Protein AF-A0A822I0Q0-F1 (afdb_monomer_lite)

pLDDT: mean 87.38, std 9.76, range [56.53, 96.25]

Structure (mmCIF, N/CA/C/O backbone):
data_AF-A0A822I0Q0-F1
#
_entry.id   AF-A0A822I0Q0-F1
#
loop_
_atom_site.group_PDB
_atom_site.id
_atom_site.type_symbol
_atom_site.label_atom_id
_atom_site.label_alt_id
_atom_site.label_comp_id
_atom_site.label_asym_id
_atom_site.label_entity_id
_atom_site.label_seq_id
_atom_site.pdbx_PDB_ins_code
_atom_site.Cartn_x
_atom_site.Cartn_y
_atom_site.Cartn_z
_atom_site.occupancy
_atom_site.B_iso_or_equiv
_atom_site.auth_seq_id
_atom_site.auth_comp_id
_atom_site.auth_asym_id
_atom_site.auth_atom_id
_atom_site.pdbx_PDB_model_num
ATOM 1 N N . THR A 1 1 ? -19.701 14.821 -1.521 1.00 79.62 1 THR A N 1
ATOM 2 C CA . THR A 1 1 ? -19.542 13.528 -0.819 1.00 79.62 1 THR A CA 1
ATOM 3 C C . THR A 1 1 ? -18.794 13.782 0.475 1.00 79.62 1 THR A C 1
ATOM 5 O O . THR A 1 1 ? -17.983 14.693 0.509 1.00 79.62 1 THR A O 1
ATOM 8 N N . THR A 1 2 ? -19.087 13.054 1.552 1.00 92.50 2 THR A N 1
ATOM 9 C CA . THR A 1 2 ? -18.433 13.248 2.867 1.00 92.50 2 THR A CA 1
ATOM 10 C C . THR A 1 2 ? -17.151 12.431 3.033 1.00 92.50 2 THR A C 1
ATOM 12 O O . THR A 1 2 ? -16.417 12.622 3.994 1.00 92.50 2 THR A O 1
ATOM 15 N N . LYS A 1 3 ? -16.890 11.512 2.099 1.00 94.44 3 LYS A N 1
ATOM 16 C CA . LYS A 1 3 ? -15.702 10.660 2.042 1.00 94.44 3 LYS A CA 1
ATOM 17 C C . LYS A 1 3 ? -15.116 10.690 0.635 1.00 94.44 3 LYS A C 1
ATOM 19 O O . LYS A 1 3 ? -15.823 11.000 -0.331 1.00 94.44 3 LYS A O 1
ATOM 24 N N . GLU A 1 4 ? -13.839 10.354 0.539 1.00 95.38 4 GLU A N 1
ATOM 25 C CA . GLU A 1 4 ? -13.151 10.134 -0.728 1.00 95.38 4 GLU A CA 1
ATOM 26 C C . GLU A 1 4 ? -13.545 8.766 -1.296 1.00 95.38 4 GLU A C 1
ATOM 28 O O . GLU A 1 4 ? -13.595 7.769 -0.574 1.00 95.38 4 GLU A O 1
ATOM 33 N N . TYR A 1 5 ? -13.848 8.724 -2.593 1.00 95.56 5 TYR A N 1
ATOM 34 C CA . TYR A 1 5 ? -14.221 7.504 -3.304 1.00 95.56 5 TY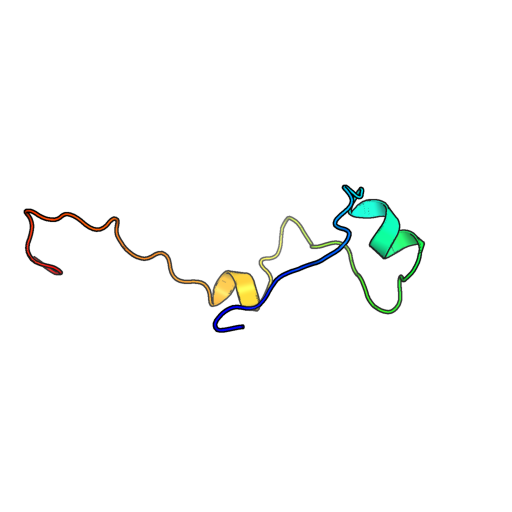R A CA 1
ATOM 35 C C . TYR A 1 5 ? -13.353 7.361 -4.547 1.00 95.56 5 TYR A C 1
ATOM 37 O O . TYR A 1 5 ? -13.213 8.303 -5.325 1.00 95.56 5 TYR A O 1
ATOM 45 N N . MET A 1 6 ? -12.809 6.165 -4.758 1.00 96.12 6 MET A N 1
ATOM 46 C CA . MET A 1 6 ? -12.146 5.810 -6.010 1.00 96.12 6 MET A CA 1
ATOM 47 C C . MET A 1 6 ? -13.183 5.278 -7.007 1.00 96.12 6 MET A C 1
ATOM 49 O O . M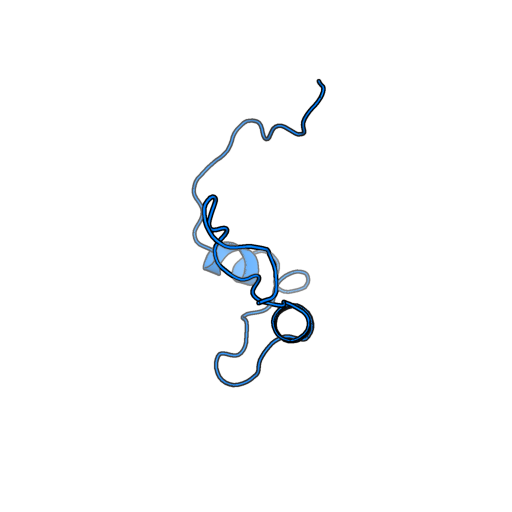ET A 1 6 ? -14.035 4.462 -6.648 1.00 96.12 6 MET A O 1
ATOM 53 N N . ARG A 1 7 ? -13.109 5.729 -8.263 1.00 96.06 7 ARG A N 1
ATOM 54 C CA . ARG A 1 7 ? -13.935 5.244 -9.380 1.00 96.06 7 ARG A CA 1
ATOM 55 C C . ARG A 1 7 ? -13.059 4.431 -10.335 1.00 96.06 7 ARG A C 1
ATOM 57 O O . ARG A 1 7 ? -11.877 4.722 -10.454 1.00 96.06 7 ARG A O 1
ATOM 64 N N . GLU A 1 8 ? -13.640 3.434 -11.005 1.00 96.25 8 GLU A N 1
ATOM 65 C CA . GLU A 1 8 ? -12.966 2.646 -12.060 1.00 96.25 8 GLU A CA 1
ATOM 66 C C . GLU A 1 8 ? -11.703 1.900 -11.588 1.00 96.25 8 GLU A C 1
ATOM 68 O O . GLU A 1 8 ? -10.672 1.860 -12.255 1.00 96.25 8 GLU A O 1
ATOM 73 N N . ILE A 1 9 ? -11.793 1.270 -10.417 1.00 95.69 9 ILE A N 1
ATOM 74 C CA . ILE A 1 9 ? -10.682 0.534 -9.810 1.00 95.69 9 ILE A CA 1
ATOM 75 C C . ILE A 1 9 ? -10.390 -0.743 -10.612 1.00 95.69 9 ILE A C 1
ATOM 77 O O . ILE A 1 9 ? -11.300 -1.508 -10.939 1.00 95.69 9 ILE A O 1
ATOM 81 N N . ARG A 1 10 ? -9.106 -1.005 -10.883 1.00 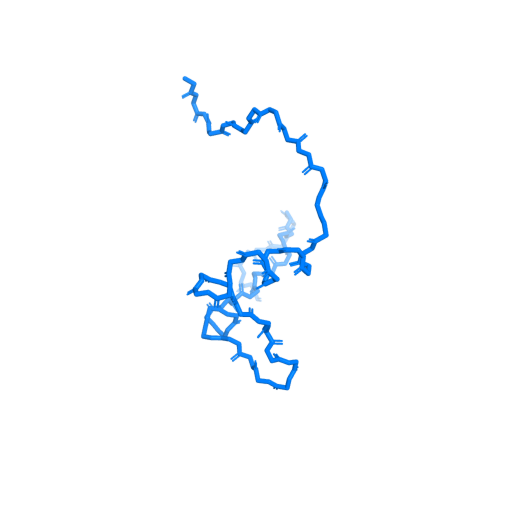95.62 10 ARG A N 1
ATOM 82 C CA . ARG A 1 10 ? -8.618 -2.256 -11.482 1.00 95.62 10 ARG A CA 1
ATOM 83 C C . ARG A 1 10 ? -7.498 -2.864 -10.647 1.00 95.62 10 ARG A C 1
ATOM 85 O O . ARG A 1 10 ? -6.725 -2.150 -10.014 1.00 95.62 10 ARG A O 1
ATOM 92 N N . VAL A 1 11 ? -7.396 -4.191 -10.686 1.00 96.25 11 VAL A N 1
ATOM 93 C CA . VAL A 1 11 ? -6.287 -4.931 -10.072 1.00 96.25 11 VAL A CA 1
ATOM 94 C C . VAL A 1 11 ? -5.045 -4.793 -10.952 1.00 96.25 11 VAL A C 1
ATOM 96 O O . VAL A 1 11 ? -5.124 -4.982 -12.165 1.00 96.25 11 VAL A O 1
ATOM 99 N N . ILE A 1 12 ? -3.900 -4.484 -10.344 1.00 94.62 12 ILE A N 1
ATOM 100 C CA . ILE A 1 12 ? -2.610 -4.357 -11.033 1.00 94.62 12 ILE A CA 1
ATOM 101 C C . ILE A 1 12 ? -1.518 -5.127 -10.293 1.00 94.62 12 ILE A C 1
ATOM 103 O O . ILE A 1 12 ? -1.567 -5.275 -9.071 1.00 94.62 12 ILE A O 1
ATOM 107 N N . ASN A 1 13 ? -0.503 -5.584 -11.030 1.00 94.00 13 ASN A N 1
ATOM 108 C CA . ASN A 1 13 ? 0.715 -6.105 -10.421 1.00 94.00 13 ASN A CA 1
ATOM 109 C C . ASN A 1 13 ? 1.647 -4.933 -10.058 1.00 94.00 13 ASN A C 1
ATOM 111 O O . ASN A 1 13 ? 1.956 -4.124 -10.937 1.00 94.00 13 ASN A O 1
ATOM 115 N N . PRO A 1 14 ? 2.152 -4.836 -8.814 1.00 91.75 14 PRO A N 1
ATOM 116 C CA . PRO A 1 14 ? 3.043 -3.746 -8.411 1.00 91.75 14 PRO A CA 1
ATOM 117 C C . PRO A 1 14 ? 4.338 -3.663 -9.232 1.00 91.75 14 PRO A C 1
ATOM 119 O O . PRO A 1 14 ? 4.909 -2.578 -9.345 1.00 91.75 14 PRO A O 1
ATOM 122 N N . LYS A 1 15 ? 4.796 -4.767 -9.842 1.00 91.62 15 LYS A N 1
ATOM 123 C CA . LYS A 1 15 ? 5.988 -4.765 -10.710 1.00 91.62 15 LYS A CA 1
ATOM 124 C C . LYS A 1 15 ? 5.832 -3.826 -11.912 1.00 91.62 15 LYS A C 1
ATOM 126 O O . LYS A 1 15 ? 6.773 -3.110 -12.247 1.00 91.62 15 LYS A O 1
ATOM 131 N N . TRP A 1 16 ? 4.623 -3.733 -12.471 1.00 94.31 16 TRP A N 1
ATOM 132 C CA . TRP A 1 16 ? 4.338 -2.906 -13.648 1.00 94.31 16 TRP A CA 1
ATOM 133 C C . TRP A 1 16 ? 4.556 -1.412 -13.398 1.00 94.31 16 TRP A C 1
ATOM 135 O O . TRP A 1 16 ? 4.895 -0.682 -14.325 1.00 94.31 16 TRP A O 1
ATOM 145 N N . LEU A 1 17 ? 4.395 -0.947 -12.154 1.00 94.25 17 LEU A N 1
ATOM 146 C CA . LEU A 1 17 ? 4.610 0.458 -11.799 1.00 94.25 17 LEU A CA 1
ATOM 147 C C . LEU A 1 17 ? 6.092 0.841 -11.865 1.00 94.25 17 LEU A C 1
ATOM 149 O O . LEU A 1 17 ? 6.426 1.909 -12.373 1.00 94.25 17 LEU A O 1
ATOM 153 N N . VAL A 1 18 ? 6.979 -0.037 -11.389 1.00 93.62 18 VAL A N 1
ATOM 154 C CA . VAL A 1 18 ? 8.433 0.193 -11.430 1.00 93.62 18 VAL A CA 1
ATOM 155 C C . VAL A 1 18 ? 8.949 0.105 -12.866 1.00 93.62 18 VAL A C 1
ATOM 157 O O . VAL A 1 18 ? 9.771 0.925 -13.265 1.00 93.62 18 VAL A O 1
ATOM 160 N N . GLU A 1 19 ? 8.432 -0.845 -13.649 1.00 94.00 19 GLU A N 1
ATOM 161 C CA . GLU A 1 19 ? 8.787 -1.026 -15.064 1.00 94.00 19 GLU A CA 1
ATOM 162 C C . GLU A 1 19 ? 8.322 0.152 -15.932 1.00 94.00 19 GLU A C 1
ATOM 164 O O . GLU A 1 19 ? 9.093 0.667 -16.740 1.00 94.00 19 GLU A O 1
ATOM 169 N N . SER A 1 20 ? 7.082 0.617 -15.742 1.00 94.81 20 SER A N 1
ATOM 170 C CA . SER A 1 20 ? 6.502 1.695 -16.558 1.00 94.81 20 SER A CA 1
ATOM 171 C C . SER A 1 20 ? 6.984 3.086 -16.141 1.00 94.81 20 SER A C 1
ATOM 173 O O . SER A 1 20 ? 7.078 3.985 -16.975 1.00 94.81 20 SER A O 1
ATOM 175 N N . ALA A 1 21 ? 7.266 3.296 -14.850 1.00 95.56 21 ALA A N 1
ATOM 176 C CA . ALA A 1 21 ? 7.610 4.607 -14.301 1.00 95.56 21 ALA A CA 1
ATOM 177 C C . ALA A 1 21 ? 8.751 4.535 -13.261 1.00 95.56 21 ALA A C 1
ATOM 179 O O . ALA A 1 21 ? 8.560 4.886 -12.089 1.00 95.56 21 ALA A O 1
ATOM 180 N N . PRO A 1 22 ? 9.982 4.182 -13.681 1.00 93.06 22 PRO A N 1
ATOM 181 C CA . PRO A 1 22 ? 11.120 3.989 -12.774 1.00 93.06 22 PRO A CA 1
ATOM 182 C C . PRO A 1 22 ? 11.605 5.277 -12.089 1.00 93.06 22 PRO A C 1
ATOM 184 O O . PRO A 1 22 ? 12.305 5.222 -11.083 1.00 93.06 22 PRO A O 1
ATOM 187 N N . LYS A 1 23 ? 11.241 6.459 -12.610 1.00 94.69 23 LYS A N 1
ATOM 188 C CA . LYS A 1 23 ? 11.544 7.752 -11.965 1.00 94.69 23 LYS A CA 1
ATOM 189 C C . LYS A 1 23 ? 10.654 8.029 -10.750 1.00 94.69 23 LYS A C 1
ATOM 191 O O . LYS A 1 23 ? 11.059 8.773 -9.864 1.00 94.69 23 LYS A O 1
ATOM 196 N N . PHE A 1 24 ? 9.446 7.463 -10.735 1.00 93.62 24 PHE A N 1
ATOM 197 C CA . PHE A 1 24 ? 8.464 7.664 -9.668 1.00 93.62 24 PHE A CA 1
ATOM 198 C C . PHE A 1 24 ? 8.512 6.546 -8.629 1.00 93.62 24 PHE A C 1
ATOM 200 O O . PHE A 1 24 ? 8.397 6.814 -7.434 1.00 93.62 24 PHE A O 1
ATOM 207 N N . PHE A 1 25 ? 8.697 5.301 -9.071 1.00 92.31 25 PHE A N 1
ATOM 208 C CA . PHE A 1 25 ? 8.627 4.132 -8.202 1.00 92.31 25 PHE A CA 1
ATOM 209 C C . PHE A 1 25 ? 9.973 3.426 -8.079 1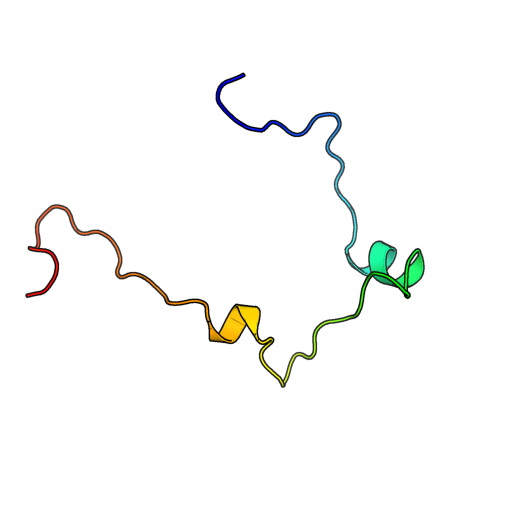.00 92.31 25 PHE A C 1
ATOM 211 O O . PHE A 1 25 ? 10.722 3.289 -9.041 1.00 92.31 25 PHE A O 1
ATOM 218 N N . LYS A 1 26 ? 10.244 2.921 -6.874 1.00 89.06 26 LYS A N 1
ATOM 219 C CA . LYS A 1 26 ? 11.402 2.080 -6.563 1.00 89.06 26 LYS A CA 1
ATOM 220 C C . LYS A 1 26 ? 10.962 0.859 -5.771 1.00 89.06 26 LYS A C 1
ATOM 222 O O . LYS A 1 26 ? 10.027 0.936 -4.974 1.00 89.06 26 LYS A O 1
ATOM 227 N N . ILE A 1 27 ? 11.661 -0.252 -5.969 1.00 87.38 27 ILE A N 1
ATOM 228 C CA . ILE A 1 27 ? 11.449 -1.466 -5.181 1.00 87.38 27 ILE A CA 1
ATOM 229 C C . ILE A 1 27 ? 11.912 -1.197 -3.744 1.00 87.38 27 ILE A C 1
ATOM 231 O O . ILE A 1 27 ? 12.959 -0.587 -3.519 1.00 87.38 27 ILE A O 1
ATOM 235 N N . GLY A 1 28 ? 11.103 -1.613 -2.770 1.00 85.31 28 GLY A N 1
ATOM 236 C CA . GLY A 1 28 ? 11.467 -1.535 -1.358 1.00 85.31 28 GLY A CA 1
ATOM 237 C C . GLY A 1 28 ? 12.554 -2.551 -1.011 1.00 85.31 28 GLY A C 1
ATOM 238 O O . GLY A 1 28 ? 12.464 -3.709 -1.408 1.00 85.31 28 GLY A O 1
ATOM 239 N N . ASP A 1 29 ? 13.561 -2.116 -0.257 1.00 84.94 29 ASP A N 1
ATOM 240 C CA . ASP A 1 29 ? 14.570 -3.001 0.330 1.00 84.94 29 ASP A CA 1
ATOM 241 C C . ASP A 1 29 ? 13.918 -3.867 1.426 1.00 84.94 29 ASP A C 1
ATOM 243 O O . ASP A 1 29 ? 13.188 -3.355 2.279 1.00 84.94 29 ASP A O 1
ATOM 247 N N . SER A 1 30 ? 14.143 -5.182 1.387 1.00 80.88 30 SER A N 1
ATOM 248 C CA . SER A 1 30 ? 13.595 -6.136 2.359 1.00 80.88 30 SER A CA 1
ATOM 249 C C . SER A 1 30 ? 14.385 -6.174 3.668 1.00 80.88 30 SER A C 1
ATOM 251 O O . SER A 1 30 ? 13.834 -6.563 4.698 1.00 80.88 30 SER A O 1
ATOM 253 N N . ILE A 1 31 ? 15.649 -5.750 3.646 1.00 86.06 31 ILE A N 1
ATOM 254 C CA . ILE A 1 31 ? 16.544 -5.764 4.808 1.00 86.06 31 ILE A CA 1
ATOM 255 C C . ILE A 1 31 ? 16.402 -4.456 5.590 1.00 86.06 31 ILE A C 1
ATOM 257 O O . ILE A 1 31 ? 16.455 -4.440 6.822 1.00 86.06 31 ILE A O 1
ATOM 261 N N . ARG A 1 32 ? 16.207 -3.335 4.886 1.00 86.31 32 ARG A N 1
ATOM 262 C CA . ARG A 1 32 ? 16.176 -1.998 5.494 1.00 86.31 32 ARG A CA 1
ATOM 263 C C . ARG A 1 32 ? 14.756 -1.454 5.564 1.00 86.31 32 ARG A C 1
ATOM 265 O O . ARG A 1 32 ? 14.097 -1.228 4.555 1.00 86.31 32 ARG A O 1
ATOM 272 N N . LEU A 1 33 ? 14.312 -1.147 6.781 1.00 85.12 33 LEU A N 1
ATOM 273 C CA . LEU A 1 33 ? 13.018 -0.506 7.006 1.00 85.12 33 LEU A CA 1
ATOM 274 C C . LEU A 1 33 ? 12.984 0.912 6.403 1.00 85.12 33 LEU A C 1
ATOM 276 O O . LEU A 1 33 ? 13.898 1.712 6.634 1.00 85.12 33 LEU A O 1
ATOM 280 N N . SER A 1 34 ? 11.903 1.247 5.690 1.00 87.62 34 SER A N 1
ATOM 281 C CA . SER A 1 34 ? 11.654 2.608 5.201 1.00 87.62 34 SER A CA 1
ATOM 282 C C . SER A 1 34 ? 11.402 3.576 6.361 1.00 87.62 34 SER A C 1
ATOM 284 O O . SER A 1 34 ? 10.922 3.169 7.418 1.00 87.62 34 SER A O 1
ATOM 286 N N . LYS A 1 35 ? 11.694 4.870 6.168 1.00 89.31 35 LYS A N 1
ATOM 287 C CA . LYS A 1 35 ? 11.460 5.911 7.188 1.00 89.31 35 LYS A CA 1
ATOM 288 C C . LYS A 1 35 ? 10.009 5.895 7.688 1.00 89.31 35 LYS A C 1
ATOM 290 O O . LYS A 1 35 ? 9.782 5.777 8.882 1.00 89.31 35 LYS A O 1
ATOM 295 N N . MET A 1 36 ? 9.056 5.869 6.756 1.00 89.44 36 MET A N 1
ATOM 296 C CA . MET A 1 36 ? 7.627 5.791 7.062 1.00 89.44 36 MET A CA 1
ATOM 297 C C . MET A 1 36 ? 7.280 4.559 7.906 1.00 89.44 36 MET A C 1
ATOM 299 O O . MET A 1 36 ? 6.559 4.676 8.885 1.00 89.44 36 MET A O 1
ATOM 303 N N . LYS A 1 37 ? 7.818 3.378 7.570 1.00 87.88 37 LYS A N 1
ATOM 304 C CA . LYS A 1 37 ? 7.544 2.155 8.337 1.00 87.88 37 LYS A CA 1
ATOM 305 C C . LYS A 1 37 ? 8.164 2.195 9.740 1.00 87.88 37 LYS A C 1
ATOM 307 O O . LYS A 1 37 ? 7.638 1.551 10.635 1.00 87.88 37 LYS A O 1
ATOM 312 N N . LYS A 1 38 ? 9.261 2.938 9.945 1.00 89.50 38 LYS A N 1
ATOM 313 C CA . LYS A 1 38 ? 9.871 3.126 11.277 1.00 89.50 38 LYS A CA 1
ATOM 314 C C . LYS A 1 38 ? 9.040 4.038 12.175 1.00 89.50 38 LYS A C 1
ATOM 316 O O . LYS A 1 38 ? 9.048 3.853 13.381 1.00 89.50 38 LYS A O 1
ATOM 321 N N . GLU A 1 39 ? 8.362 5.014 11.582 1.00 92.38 39 GLU A N 1
ATOM 322 C CA . GLU A 1 39 ? 7.517 5.986 12.286 1.00 92.38 39 GLU A CA 1
ATOM 323 C C . GLU A 1 39 ? 6.111 5.436 12.585 1.00 92.38 39 GLU A C 1
ATOM 325 O O . GLU A 1 39 ? 5.340 6.053 13.313 1.00 92.38 39 GLU A O 1
ATOM 330 N N . GLN A 1 40 ? 5.752 4.273 12.033 1.00 90.69 40 GLN A N 1
ATOM 331 C CA . GLN A 1 40 ? 4.484 3.616 12.329 1.00 90.69 40 GLN A CA 1
ATOM 332 C C . GLN A 1 40 ? 4.526 2.964 13.715 1.00 90.69 40 GLN A C 1
ATOM 334 O O . GLN A 1 40 ? 5.343 2.084 13.980 1.00 90.69 40 GLN A O 1
ATOM 339 N N . HIS A 1 41 ? 3.591 3.359 14.576 1.00 89.00 41 HIS A N 1
ATOM 340 C CA . HIS A 1 41 ? 3.394 2.774 15.898 1.00 89.00 41 HIS A CA 1
ATOM 341 C C . HIS A 1 41 ? 2.176 1.852 15.891 1.00 89.00 41 HIS A C 1
ATOM 343 O O . HIS A 1 41 ? 1.095 2.239 15.443 1.00 89.00 41 HIS A O 1
ATOM 349 N N . ILE A 1 42 ? 2.342 0.639 16.416 1.00 87.94 42 ILE A N 1
ATOM 350 C CA . ILE A 1 42 ? 1.216 -0.260 16.666 1.00 87.94 42 ILE A CA 1
ATOM 351 C C . ILE A 1 42 ? 0.424 0.256 17.868 1.00 87.94 42 ILE A C 1
ATOM 353 O O . ILE A 1 42 ? 0.998 0.578 18.905 1.00 87.94 42 ILE A O 1
ATOM 357 N N . GLN A 1 43 ? -0.891 0.371 17.705 1.00 86.00 43 GLN A N 1
ATOM 358 C CA . GLN A 1 43 ? -1.799 0.644 18.813 1.00 86.00 43 GLN A CA 1
ATOM 359 C C . GLN A 1 43 ? -2.244 -0.688 19.424 1.00 86.00 43 GLN A C 1
ATOM 361 O O . GLN A 1 43 ? -2.393 -1.667 18.682 1.00 86.00 43 GLN A O 1
ATOM 366 N N . PRO A 1 44 ? -2.446 -0.751 20.748 1.00 86.81 44 PRO A N 1
ATOM 367 C CA . PRO A 1 44 ? -3.001 -1.938 21.376 1.00 86.81 44 PRO A CA 1
ATOM 368 C C . PRO A 1 44 ? -4.393 -2.236 20.812 1.00 86.81 44 PRO A C 1
ATOM 370 O O . PRO A 1 44 ? -5.113 -1.346 20.349 1.00 86.81 44 PRO A O 1
ATOM 373 N N . LEU A 1 45 ? -4.770 -3.514 20.846 1.00 85.12 45 LEU A N 1
ATOM 374 C CA . LEU A 1 45 ? -6.122 -3.920 20.493 1.00 85.12 45 LEU A CA 1
ATOM 375 C C . LEU A 1 45 ? -7.098 -3.285 21.488 1.00 85.12 45 LEU A C 1
ATOM 377 O O . LEU A 1 45 ? -6.924 -3.412 22.696 1.00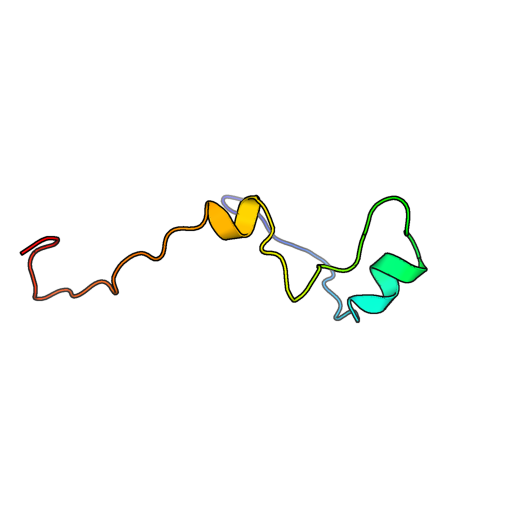 85.12 45 LEU A O 1
ATOM 381 N N . TYR A 1 46 ? -8.127 -2.608 20.980 1.00 81.44 46 TYR A N 1
ATOM 382 C CA . TYR A 1 46 ? -9.151 -2.012 21.829 1.00 81.44 46 TYR A CA 1
ATOM 383 C C . TYR A 1 46 ? -9.934 -3.106 22.566 1.00 81.44 46 TYR A C 1
ATOM 385 O O . TYR A 1 46 ? -10.619 -3.913 21.933 1.00 81.44 46 TYR A O 1
ATOM 393 N N . ASN A 1 47 ? -9.855 -3.111 23.896 1.00 83.38 47 ASN A N 1
ATOM 394 C CA . ASN A 1 47 ? -10.698 -3.932 24.755 1.00 83.38 47 ASN A CA 1
ATOM 395 C C . ASN A 1 47 ? -11.778 -3.044 25.388 1.00 83.38 47 ASN A C 1
ATOM 397 O O . ASN A 1 47 ? -11.475 -2.024 25.997 1.00 83.38 47 ASN A O 1
ATOM 401 N N . LYS A 1 48 ? -13.052 -3.420 25.234 1.00 76.06 48 LYS A N 1
ATOM 402 C CA . LYS A 1 48 ? -14.189 -2.668 25.791 1.00 76.06 48 LYS A CA 1
ATOM 403 C C . LYS A 1 48 ? -14.282 -2.788 27.321 1.00 76.06 48 LYS A C 1
ATOM 405 O O . LYS A 1 48 ? -14.928 -1.954 27.948 1.00 76.06 48 LYS A O 1
ATOM 410 N N . SER A 1 49 ? -13.700 -3.842 27.894 1.00 77.81 49 SER A N 1
ATOM 411 C CA . SER A 1 49 ? -13.850 -4.214 29.306 1.00 77.81 49 SER A CA 1
ATOM 412 C C . SER A 1 49 ? -12.644 -3.872 30.182 1.00 77.81 49 SER A C 1
ATOM 414 O O . SER A 1 49 ? -12.763 -3.954 31.399 1.00 77.81 49 SER A O 1
ATOM 416 N N . GLU A 1 50 ? -11.510 -3.497 29.593 1.00 68.69 50 GLU A N 1
ATOM 417 C CA . GLU A 1 50 ? -10.307 -3.083 30.320 1.00 68.69 50 GLU A CA 1
ATOM 418 C C . GLU A 1 50 ? -10.115 -1.573 30.160 1.00 68.69 50 GLU A C 1
ATOM 420 O O . GLU A 1 50 ? -10.357 -1.018 29.084 1.00 68.69 50 GLU A O 1
ATOM 425 N N . GLU A 1 51 ? -9.708 -0.893 31.232 1.00 62.53 51 GLU A N 1
ATOM 426 C CA . GLU A 1 51 ? -9.391 0.531 31.160 1.00 62.53 51 GLU A CA 1
ATOM 427 C C . GLU A 1 51 ? -8.172 0.759 30.252 1.00 62.53 51 GLU A C 1
ATOM 429 O O . GLU A 1 51 ? -7.188 0.016 30.321 1.00 62.53 51 GLU A O 1
ATOM 434 N N . PRO A 1 52 ? -8.212 1.785 29.384 1.00 58.06 52 PRO A N 1
ATOM 435 C CA . PRO A 1 52 ? -7.092 2.104 28.518 1.00 58.06 52 PRO A CA 1
ATOM 436 C C . PRO A 1 52 ? -5.915 2.572 29.391 1.00 58.06 52 PRO A C 1
ATOM 438 O O . PRO A 1 52 ? -5.940 3.694 29.891 1.00 58.06 52 PRO A O 1
ATOM 441 N N . ASN A 1 53 ? -4.887 1.725 29.525 1.00 61.31 53 ASN A N 1
ATOM 442 C CA . ASN A 1 53 ? -3.619 1.929 30.259 1.00 61.31 53 ASN A CA 1
ATOM 443 C C . ASN A 1 53 ? -3.537 1.449 31.725 1.00 61.31 53 ASN A C 1
ATOM 445 O O . ASN A 1 53 ? -2.818 2.085 32.500 1.00 61.31 53 ASN A O 1
ATOM 449 N N . SER A 1 54 ? -4.197 0.354 32.125 1.00 56.53 54 SER A N 1
ATOM 450 C CA . SER A 1 54 ? -3.754 -0.328 33.359 1.00 56.53 54 SER A CA 1
ATOM 451 C C . SER A 1 54 ? -2.427 -1.065 33.179 1.00 56.53 54 SER A C 1
ATOM 453 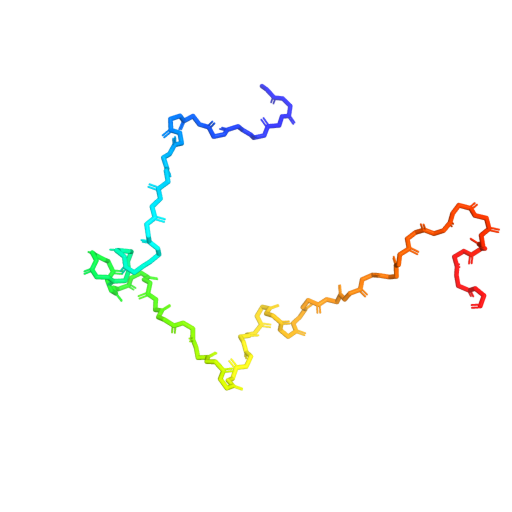O O . SER A 1 54 ? -2.123 -1.498 32.044 1.00 56.53 54 SER A O 1
#

Sequence (54 aa):
TTKEYMREIRVINPKWLVESAPKFFKIGDSIRLSKMKKEQHIQPLYNKSEEPNS

Secondary structure (DSSP, 8-state):
--S----S-----THHHHHH-TTT--PPPSSS--HHHHHPPPPPPPPSSS-TT-

Foldseek 3Di:
DPDDDDPPDDDDDPVVCCVVPVVVDDDDDPVDDDPVRVPDDDDDDDDPPDDDPD

Radius of gyration: 18.72 Å; chains: 1; bounding box: 36×20×50 Å